Protein AF-A0A257RTI0-F1 (afdb_monomer_lite)

Structure (mmCIF, N/CA/C/O backbone):
data_AF-A0A257RTI0-F1
#
_entry.id   AF-A0A257RTI0-F1
#
loop_
_atom_site.group_PDB
_atom_site.id
_atom_site.type_symbol
_atom_site.label_atom_id
_atom_site.label_alt_id
_atom_site.label_comp_id
_atom_site.label_asym_id
_atom_site.label_entity_id
_atom_site.label_seq_id
_atom_site.pdbx_PDB_ins_code
_atom_site.Cartn_x
_atom_site.Cartn_y
_atom_site.Cartn_z
_atom_site.occupancy
_atom_site.B_iso_or_equiv
_atom_site.auth_seq_id
_atom_site.auth_comp_id
_atom_site.auth_asym_id
_atom_site.auth_atom_id
_atom_site.pdbx_PDB_model_num
ATOM 1 N N . GLY A 1 1 ? -3.958 -9.457 -4.040 1.00 68.88 1 GLY A N 1
ATOM 2 C CA . GLY A 1 1 ? -3.265 -9.215 -5.318 1.00 68.88 1 GLY A CA 1
ATOM 3 C C . GLY A 1 1 ? -2.467 -10.437 -5.687 1.00 68.88 1 GLY A C 1
ATOM 4 O O . GLY A 1 1 ? -2.938 -11.225 -6.493 1.00 68.88 1 GLY A O 1
ATOM 5 N N . HIS A 1 2 ? -1.334 -10.639 -5.015 1.00 75.81 2 HIS A N 1
ATOM 6 C CA . HIS A 1 2 ? -0.436 -11.770 -5.258 1.00 75.81 2 HIS A CA 1
ATOM 7 C C . HIS A 1 2 ? -1.098 -13.154 -5.166 1.00 75.81 2 HIS A C 1
ATOM 9 O O . HIS A 1 2 ? -0.825 -13.984 -6.019 1.00 75.81 2 HIS A O 1
ATOM 15 N N . ASP A 1 3 ? -2.012 -13.386 -4.218 1.00 80.81 3 ASP A N 1
ATOM 16 C CA . ASP A 1 3 ? -2.666 -14.702 -4.071 1.00 80.81 3 ASP A CA 1
ATOM 17 C C . ASP A 1 3 ? -3.645 -15.035 -5.208 1.00 80.81 3 ASP A C 1
ATOM 19 O O . ASP A 1 3 ? -3.874 -16.200 -5.519 1.00 80.81 3 ASP A O 1
ATOM 23 N N . GLN A 1 4 ? -4.241 -14.009 -5.822 1.00 85.88 4 GLN A N 1
ATOM 24 C CA . GLN A 1 4 ? -5.264 -14.161 -6.865 1.00 85.88 4 GLN A CA 1
ATOM 25 C C . GLN A 1 4 ? -4.674 -14.050 -8.275 1.00 85.88 4 GLN A C 1
ATOM 27 O O . GLN A 1 4 ? -5.203 -14.635 -9.214 1.00 85.88 4 GLN A O 1
ATOM 32 N N . ASP A 1 5 ? -3.577 -13.309 -8.428 1.00 88.50 5 ASP A N 1
ATOM 33 C CA . ASP A 1 5 ? -2.857 -13.152 -9.689 1.00 88.50 5 ASP A CA 1
ATOM 34 C C . ASP A 1 5 ? -1.338 -13.158 -9.441 1.00 88.50 5 ASP A C 1
ATOM 36 O O . ASP A 1 5 ? -0.694 -12.105 -9.490 1.00 88.50 5 ASP A O 1
ATOM 40 N N . PRO A 1 6 ? -0.731 -14.328 -9.165 1.00 87.12 6 PRO A N 1
ATOM 41 C CA . PRO A 1 6 ? 0.692 -14.411 -8.829 1.00 87.12 6 PRO A CA 1
ATOM 42 C C . PRO A 1 6 ? 1.605 -13.889 -9.947 1.00 87.12 6 PRO A C 1
ATOM 44 O O . PRO A 1 6 ? 2.644 -13.284 -9.682 1.00 87.12 6 PRO A O 1
ATOM 47 N N . ALA A 1 7 ? 1.204 -14.106 -11.204 1.00 85.31 7 ALA A N 1
ATOM 48 C CA . ALA A 1 7 ? 1.960 -13.706 -12.390 1.00 85.31 7 ALA A CA 1
ATOM 49 C C . ALA A 1 7 ? 1.687 -12.260 -12.836 1.00 85.31 7 ALA A C 1
ATOM 51 O O . ALA A 1 7 ? 2.448 -11.722 -13.653 1.00 85.31 7 ALA A O 1
ATOM 52 N N . GLY A 1 8 ? 0.617 -11.639 -12.330 1.00 90.19 8 GLY A N 1
ATOM 53 C CA . GLY A 1 8 ? 0.253 -10.272 -12.674 1.00 90.19 8 GLY A CA 1
ATOM 54 C C . GLY A 1 8 ? -0.442 -10.118 -14.033 1.00 90.19 8 GLY A C 1
ATOM 55 O O . GLY A 1 8 ? -0.450 -9.030 -14.612 1.00 90.19 8 GLY A O 1
ATOM 56 N N . GLY A 1 9 ? -0.972 -11.207 -14.595 1.00 90.88 9 GLY A N 1
ATOM 57 C CA . GLY A 1 9 ? -1.557 -11.222 -15.936 1.00 90.88 9 GLY A CA 1
ATOM 58 C C . GLY A 1 9 ? -2.873 -10.451 -16.037 1.00 90.88 9 GLY A C 1
ATOM 59 O O . GLY A 1 9 ? -3.202 -9.936 -17.106 1.00 90.88 9 GLY A O 1
ATOM 60 N N . PHE A 1 10 ? -3.626 -10.346 -14.941 1.00 91.69 10 PHE A N 1
ATOM 61 C CA . PHE A 1 10 ? -4.816 -9.503 -14.876 1.00 91.69 10 PHE A CA 1
ATOM 62 C C . PHE A 1 10 ? -4.421 -8.026 -14.933 1.00 91.69 10 PHE A C 1
ATOM 64 O O . PHE A 1 10 ? -4.932 -7.292 -15.778 1.00 91.69 10 PHE A O 1
ATOM 71 N N . ILE A 1 11 ? -3.449 -7.610 -14.113 1.00 92.00 11 ILE A N 1
ATOM 72 C CA . ILE A 1 11 ? -2.989 -6.214 -14.075 1.00 92.00 11 ILE A CA 1
ATOM 73 C C . ILE A 1 11 ? -2.466 -5.784 -15.446 1.00 92.00 11 ILE A C 1
ATOM 75 O O . ILE A 1 11 ? -2.911 -4.766 -15.960 1.00 92.00 11 ILE A O 1
ATOM 79 N N . ARG A 1 12 ? -1.619 -6.585 -16.103 1.00 91.88 12 ARG A N 1
ATOM 80 C CA . ARG A 1 12 ? -1.088 -6.240 -17.438 1.00 91.88 12 ARG A CA 1
ATOM 81 C C . ARG A 1 12 ? -2.159 -6.112 -18.523 1.00 91.88 12 ARG A C 1
ATOM 83 O O . ARG A 1 12 ? -1.964 -5.360 -19.470 1.00 91.88 12 ARG A O 1
ATOM 90 N N . ARG A 1 13 ? -3.272 -6.847 -18.410 1.00 93.44 13 ARG A N 1
ATOM 91 C CA . ARG A 1 13 ? -4.398 -6.739 -19.354 1.00 93.44 13 ARG A CA 1
ATOM 92 C C . ARG A 1 13 ? -5.191 -5.449 -19.177 1.00 93.44 13 ARG A C 1
ATOM 94 O O . ARG A 1 13 ? -5.671 -4.910 -20.166 1.00 93.44 13 ARG A O 1
ATOM 101 N N . HIS A 1 14 ? -5.350 -4.987 -17.940 1.00 93.81 14 HIS A N 1
ATOM 102 C CA . HIS A 1 14 ? -6.178 -3.821 -17.618 1.00 93.81 14 HIS A CA 1
ATOM 103 C C . HIS A 1 14 ? -5.384 -2.517 -17.470 1.00 93.81 14 HIS A C 1
ATOM 105 O O . HIS A 1 14 ? -5.969 -1.442 -17.545 1.00 93.81 14 HIS A O 1
ATOM 111 N N . VAL A 1 15 ? -4.070 -2.617 -17.284 1.00 91.75 15 VAL A N 1
ATOM 112 C CA . VAL A 1 15 ? -3.130 -1.511 -17.080 1.00 91.75 15 VAL A CA 1
ATOM 113 C C . VAL A 1 15 ? -1.976 -1.700 -18.078 1.00 91.75 15 VAL A C 1
ATOM 115 O O . VAL A 1 15 ? -0.920 -2.237 -17.720 1.00 91.75 15 VAL A O 1
ATOM 118 N N . PRO A 1 16 ? -2.183 -1.368 -19.368 1.00 90.62 16 PRO A N 1
ATOM 119 C CA . PRO A 1 16 ? -1.215 -1.650 -20.429 1.00 90.62 16 PRO A CA 1
ATOM 120 C C . PRO A 1 16 ? 0.124 -0.923 -20.235 1.00 90.62 16 PRO A C 1
ATOM 122 O O . PRO A 1 16 ? 1.158 -1.418 -20.679 1.00 90.62 16 PRO A O 1
ATOM 125 N N . GLU A 1 17 ? 0.150 0.197 -19.512 1.00 91.94 17 GLU A N 1
ATOM 126 C CA . GLU A 1 17 ? 1.373 0.908 -19.130 1.00 91.94 17 GLU A CA 1
ATOM 127 C C . GLU A 1 17 ? 2.296 0.093 -18.205 1.00 91.94 17 GLU A C 1
ATOM 129 O O . GLU A 1 17 ? 3.475 0.418 -18.072 1.00 91.94 17 GLU A O 1
ATOM 134 N N . LEU A 1 18 ? 1.784 -0.978 -17.588 1.00 91.94 18 LEU A N 1
ATOM 135 C CA . LEU A 1 18 ? 2.545 -1.929 -16.777 1.00 91.94 18 LEU A CA 1
ATOM 136 C C . LEU A 1 18 ? 2.830 -3.254 -17.503 1.00 91.94 18 LEU A C 1
ATOM 138 O O . LEU A 1 18 ? 3.409 -4.165 -16.908 1.00 91.94 18 LEU A O 1
ATOM 142 N N . ALA A 1 19 ? 2.464 -3.394 -18.782 1.00 91.19 19 ALA A N 1
ATOM 143 C CA . ALA A 1 19 ? 2.605 -4.652 -19.521 1.00 91.19 19 ALA A CA 1
ATOM 144 C C . ALA A 1 19 ? 4.057 -5.158 -19.611 1.00 91.19 19 ALA A C 1
ATOM 146 O O . ALA A 1 19 ? 4.285 -6.368 -19.649 1.00 91.19 19 ALA A O 1
ATOM 147 N N . ALA A 1 20 ? 5.037 -4.250 -19.600 1.00 90.38 20 ALA A N 1
ATOM 148 C CA . ALA A 1 20 ? 6.458 -4.589 -19.641 1.00 90.38 20 ALA A CA 1
ATOM 149 C C . ALA A 1 20 ? 7.033 -5.022 -18.275 1.00 90.38 20 ALA A C 1
ATOM 151 O O . ALA A 1 20 ? 8.143 -5.551 -18.219 1.00 90.38 20 ALA A O 1
ATOM 152 N N . VAL A 1 21 ? 6.301 -4.824 -17.172 1.00 88.75 21 VAL A N 1
ATOM 153 C CA . VAL A 1 21 ? 6.761 -5.185 -15.823 1.00 88.75 21 VAL A CA 1
ATOM 154 C C . VAL A 1 21 ? 6.481 -6.663 -15.557 1.00 88.75 21 VAL A C 1
ATOM 156 O O . VAL A 1 21 ? 5.330 -7.093 -15.434 1.00 88.75 21 VAL A O 1
ATOM 159 N N . ALA A 1 22 ? 7.545 -7.458 -15.465 1.00 85.69 22 ALA A N 1
ATOM 160 C CA . ALA A 1 22 ? 7.467 -8.905 -15.303 1.00 85.69 22 ALA A CA 1
ATOM 161 C C . ALA A 1 22 ? 7.201 -9.355 -13.852 1.00 85.69 22 ALA A C 1
ATOM 163 O O . ALA A 1 22 ? 7.518 -8.674 -12.878 1.00 85.69 22 ALA A O 1
ATOM 164 N N . GLY A 1 23 ? 6.634 -10.557 -13.727 1.00 86.62 23 GLY A N 1
ATOM 165 C CA . GLY A 1 23 ? 6.375 -11.241 -12.463 1.00 86.62 23 GLY A CA 1
ATOM 166 C C . GLY A 1 23 ? 5.488 -10.474 -11.481 1.00 86.62 23 GLY A C 1
ATOM 167 O O . GLY A 1 23 ? 4.610 -9.697 -11.858 1.00 86.62 23 GLY A O 1
ATOM 168 N N . ALA A 1 24 ? 5.749 -10.721 -10.199 1.00 86.62 24 ALA A N 1
ATOM 169 C CA . ALA A 1 24 ? 5.009 -10.162 -9.076 1.00 86.62 24 ALA A CA 1
ATOM 170 C C . ALA A 1 24 ? 5.232 -8.648 -8.885 1.00 86.62 24 ALA A C 1
ATOM 172 O O . ALA A 1 24 ? 4.414 -7.995 -8.242 1.00 86.62 24 ALA A O 1
ATOM 173 N N . LEU A 1 25 ? 6.289 -8.067 -9.467 1.00 88.75 25 LEU A N 1
ATOM 174 C CA . LEU A 1 25 ? 6.600 -6.637 -9.327 1.00 88.75 25 LEU A CA 1
ATOM 175 C C . LEU A 1 25 ? 5.545 -5.726 -9.960 1.00 88.75 25 LEU A C 1
ATOM 177 O O . LEU A 1 25 ? 5.460 -4.555 -9.606 1.00 88.75 25 LEU A O 1
ATOM 181 N N . VAL A 1 26 ? 4.691 -6.260 -10.837 1.00 91.75 26 VAL A N 1
ATOM 182 C CA . VAL A 1 26 ? 3.569 -5.503 -11.403 1.00 91.75 26 VAL A CA 1
ATOM 183 C C . VAL A 1 26 ? 2.538 -5.082 -10.344 1.00 91.75 26 VAL A C 1
ATOM 185 O O . VAL A 1 26 ? 1.825 -4.105 -10.546 1.00 91.75 26 VAL A O 1
ATOM 188 N N . HIS A 1 27 ? 2.469 -5.784 -9.205 1.00 90.81 27 HIS A N 1
ATOM 189 C CA . HIS A 1 27 ? 1.622 -5.391 -8.069 1.00 90.81 27 HIS A CA 1
ATOM 190 C C . HIS A 1 27 ? 2.210 -4.209 -7.292 1.00 90.81 27 HIS A C 1
ATOM 192 O O . HIS A 1 27 ? 1.478 -3.488 -6.620 1.00 90.81 27 HIS A O 1
ATOM 198 N N . GLU A 1 28 ? 3.526 -4.005 -7.384 1.00 91.75 28 GLU A N 1
ATOM 199 C CA . GLU A 1 28 ? 4.266 -2.997 -6.625 1.00 91.75 28 GLU A CA 1
ATOM 200 C C . GLU A 1 28 ? 5.301 -2.264 -7.507 1.00 91.75 28 GLU A C 1
ATOM 202 O O . GLU A 1 28 ? 6.491 -2.237 -7.182 1.00 91.75 28 GLU A O 1
ATOM 207 N N . PRO A 1 29 ? 4.885 -1.618 -8.616 1.00 90.00 29 PRO A N 1
ATOM 208 C CA . PRO A 1 29 ? 5.803 -1.022 -9.597 1.00 90.00 29 PRO A CA 1
ATOM 209 C C . PRO A 1 29 ? 6.655 0.122 -9.025 1.00 90.00 29 PRO A C 1
ATOM 211 O O . PRO A 1 29 ? 7.686 0.480 -9.582 1.00 90.00 29 PRO A O 1
ATOM 214 N N . TRP A 1 30 ? 6.259 0.698 -7.889 1.00 89.75 30 TRP A N 1
ATOM 215 C CA . TRP A 1 30 ? 7.046 1.687 -7.143 1.00 89.75 30 TRP A CA 1
ATOM 216 C C . TRP A 1 30 ? 8.267 1.100 -6.418 1.00 89.75 30 TRP A C 1
ATOM 218 O O . TRP A 1 30 ? 9.045 1.872 -5.867 1.00 89.75 30 TRP A O 1
ATOM 228 N N . ARG A 1 31 ? 8.411 -0.231 -6.344 1.00 89.62 31 ARG A N 1
ATOM 229 C CA . ARG A 1 31 ? 9.607 -0.895 -5.794 1.00 89.62 31 ARG A CA 1
ATOM 230 C C . ARG A 1 31 ? 10.682 -1.141 -6.851 1.00 89.62 31 ARG A C 1
ATOM 232 O O . ARG A 1 31 ? 11.778 -1.531 -6.474 1.00 89.62 31 ARG A O 1
ATOM 239 N N . LEU A 1 32 ? 10.365 -0.934 -8.132 1.00 89.50 32 LEU A N 1
ATOM 240 C CA . LEU A 1 32 ? 11.349 -0.964 -9.211 1.00 89.50 32 LEU A CA 1
ATOM 241 C C . LEU A 1 32 ? 12.385 0.138 -9.002 1.00 89.50 32 LEU A C 1
ATOM 243 O O . LEU A 1 32 ? 12.047 1.245 -8.566 1.00 89.50 32 LEU A O 1
ATOM 247 N N . ASP A 1 33 ? 13.623 -0.145 -9.394 1.00 91.12 33 ASP A N 1
ATOM 248 C CA . ASP A 1 33 ? 14.661 0.873 -9.440 1.00 91.12 33 ASP A CA 1
ATOM 249 C C . ASP A 1 33 ? 14.259 2.003 -10.396 1.00 91.12 33 ASP A C 1
ATOM 251 O O . ASP A 1 33 ? 13.561 1.796 -11.393 1.00 91.12 33 ASP A O 1
ATOM 255 N N . ALA A 1 34 ? 14.713 3.227 -10.120 1.00 88.62 34 ALA A N 1
ATOM 256 C CA . ALA A 1 34 ? 14.286 4.407 -10.876 1.00 88.62 34 ALA A CA 1
ATOM 257 C C . ALA A 1 34 ? 14.547 4.277 -12.391 1.00 88.62 34 ALA A C 1
ATOM 259 O O . ALA A 1 34 ? 13.709 4.689 -13.196 1.00 88.62 34 ALA A O 1
ATOM 260 N N . GLY A 1 35 ? 15.673 3.666 -12.778 1.00 91.88 35 GLY A N 1
ATOM 261 C CA . GLY A 1 35 ? 16.012 3.408 -14.180 1.00 91.88 35 GLY A CA 1
ATOM 262 C C . GLY A 1 35 ? 15.111 2.358 -14.836 1.00 91.88 35 GLY A C 1
ATOM 263 O O . GLY A 1 35 ? 14.669 2.543 -15.969 1.00 91.88 35 GLY A O 1
ATOM 264 N N . GLU A 1 36 ? 14.779 1.286 -14.116 1.00 90.69 36 GLU A N 1
ATOM 265 C CA . GLU A 1 36 ? 13.865 0.252 -14.608 1.00 90.69 36 GLU A CA 1
ATOM 266 C C . GLU A 1 36 ? 12.441 0.783 -14.730 1.00 90.69 36 GLU A C 1
ATOM 268 O O . GLU A 1 36 ? 11.793 0.564 -15.749 1.00 90.69 36 GLU A O 1
ATOM 273 N N . ARG A 1 37 ? 11.970 1.550 -13.743 1.00 91.19 37 ARG A N 1
ATOM 274 C CA . ARG A 1 37 ? 10.655 2.193 -13.781 1.00 91.19 37 ARG A CA 1
ATOM 275 C C . ARG A 1 37 ? 10.540 3.167 -14.952 1.00 91.19 37 ARG A C 1
ATOM 277 O O . ARG A 1 37 ? 9.545 3.137 -15.669 1.00 91.19 37 ARG A O 1
ATOM 284 N N . ALA A 1 38 ? 11.566 3.987 -15.189 1.00 90.50 38 ALA A N 1
ATOM 285 C CA . ALA A 1 38 ? 11.598 4.897 -16.334 1.00 90.50 38 ALA A CA 1
ATOM 286 C C . ALA A 1 38 ? 11.576 4.153 -17.681 1.00 90.50 38 ALA A C 1
ATOM 288 O O . ALA A 1 38 ? 11.021 4.657 -18.653 1.00 90.50 38 ALA A O 1
ATOM 289 N N . ARG A 1 39 ? 12.152 2.947 -17.744 1.00 92.81 39 ARG A N 1
ATOM 290 C CA . ARG A 1 39 ? 12.180 2.127 -18.960 1.00 92.81 39 ARG A CA 1
ATOM 291 C C . ARG A 1 39 ? 10.898 1.321 -19.178 1.00 92.81 39 ARG A C 1
ATOM 293 O O . ARG A 1 39 ? 10.438 1.220 -20.310 1.00 92.81 39 ARG A O 1
ATOM 300 N N . LEU A 1 40 ? 10.367 0.698 -18.128 1.00 92.06 40 LEU A N 1
ATOM 301 C CA . LEU A 1 40 ? 9.291 -0.294 -18.213 1.00 92.06 40 LEU A CA 1
ATOM 302 C C . LEU A 1 40 ? 7.900 0.316 -18.030 1.00 92.06 40 LEU A C 1
ATOM 304 O O . LEU A 1 40 ? 6.943 -0.195 -18.602 1.00 92.06 40 LEU A O 1
ATOM 308 N N . CYS A 1 41 ? 7.773 1.384 -17.243 1.00 91.44 41 CYS A N 1
ATOM 309 C CA . CYS A 1 41 ? 6.488 2.016 -16.950 1.00 91.44 41 CYS A CA 1
ATOM 310 C C . CYS A 1 41 ? 6.614 3.533 -16.685 1.00 91.44 41 CYS A C 1
ATOM 312 O O . CYS A 1 41 ? 6.211 4.018 -15.623 1.00 91.44 41 CYS A O 1
ATOM 314 N N . PRO A 1 42 ? 7.129 4.320 -17.654 1.00 90.25 42 PRO A N 1
ATOM 315 C CA . PRO A 1 42 ? 7.399 5.753 -17.476 1.00 90.25 42 PRO A CA 1
ATOM 316 C C . PRO A 1 42 ? 6.154 6.584 -17.145 1.00 90.25 42 PRO A C 1
ATOM 318 O O . PRO A 1 42 ? 6.250 7.599 -16.459 1.00 90.25 42 PRO A O 1
ATOM 321 N N . TYR A 1 43 ? 4.988 6.150 -17.626 1.00 91.25 43 TYR A N 1
ATOM 322 C CA . TYR A 1 43 ? 3.718 6.854 -17.451 1.00 91.25 43 TYR A CA 1
ATOM 323 C C . TYR A 1 43 ? 2.954 6.426 -16.197 1.00 91.25 43 TYR A C 1
ATOM 325 O O . TYR A 1 43 ? 1.958 7.058 -15.850 1.00 91.25 43 TYR A O 1
ATOM 333 N N . TYR A 1 44 ? 3.404 5.376 -15.503 1.00 90.12 44 TYR A N 1
ATOM 334 C CA . TYR A 1 44 ? 2.722 4.920 -14.301 1.00 90.12 44 TYR A CA 1
ATOM 335 C C . TYR A 1 44 ? 2.998 5.896 -13.149 1.00 90.12 44 TYR A C 1
ATOM 337 O O . TYR A 1 44 ? 4.168 6.133 -12.821 1.00 90.12 44 TYR A O 1
ATOM 345 N N . PRO A 1 45 ? 1.969 6.476 -12.510 1.00 88.19 45 PRO A N 1
ATOM 346 C CA . PRO A 1 45 ? 2.155 7.529 -11.520 1.00 88.19 45 PRO A CA 1
ATOM 347 C C . PRO A 1 45 ? 2.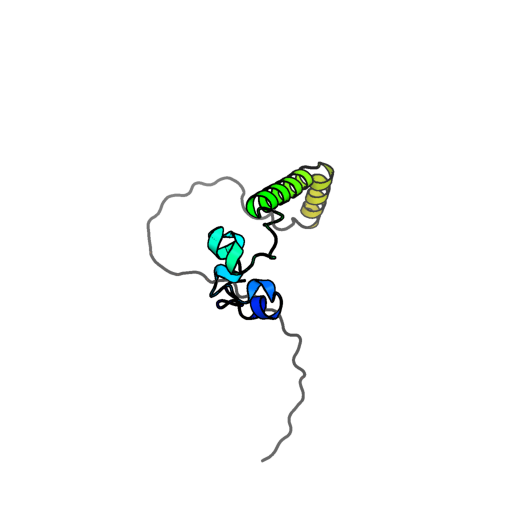898 7.036 -10.272 1.00 88.19 45 PRO A C 1
ATOM 349 O O . PRO A 1 45 ? 2.980 5.841 -9.975 1.00 88.19 45 PRO A O 1
ATOM 352 N N . ALA A 1 46 ? 3.462 7.978 -9.515 1.00 87.38 46 ALA A N 1
ATOM 353 C CA . ALA A 1 46 ? 3.964 7.675 -8.180 1.00 87.38 46 ALA A CA 1
ATOM 354 C C . ALA A 1 46 ? 2.799 7.287 -7.254 1.00 87.38 46 ALA A C 1
ATOM 356 O O . ALA A 1 46 ? 1.651 7.677 -7.479 1.00 87.38 46 ALA A O 1
ATOM 357 N N . ARG A 1 47 ? 3.094 6.533 -6.187 1.00 89.19 47 ARG A N 1
ATOM 358 C CA . ARG A 1 47 ? 2.086 6.224 -5.167 1.00 89.19 47 ARG A CA 1
ATOM 359 C C . ARG A 1 47 ? 1.504 7.520 -4.612 1.00 89.19 47 ARG A C 1
ATOM 361 O O . ARG A 1 47 ? 2.234 8.336 -4.064 1.00 89.19 47 ARG A O 1
ATOM 368 N N . ILE A 1 48 ? 0.186 7.654 -4.719 1.00 89.44 48 ILE A N 1
ATOM 369 C CA . ILE A 1 48 ? -0.555 8.806 -4.192 1.00 89.44 48 ILE A CA 1
ATOM 370 C C . ILE A 1 48 ? -0.531 8.789 -2.657 1.00 89.44 48 ILE A C 1
ATOM 372 O O . ILE A 1 48 ? -0.484 9.835 -2.020 1.00 89.44 48 ILE A O 1
ATOM 376 N N . VAL A 1 49 ? -0.551 7.592 -2.057 1.00 90.12 49 VAL A N 1
ATOM 377 C CA . VAL A 1 49 ? -0.625 7.398 -0.606 1.00 90.12 49 VAL A CA 1
ATOM 378 C C . VAL A 1 49 ? 0.267 6.236 -0.175 1.00 90.12 49 VAL A C 1
ATOM 380 O O . VAL A 1 49 ? 0.323 5.199 -0.841 1.00 90.12 49 VAL A O 1
ATOM 383 N N . ILE A 1 50 ? 0.925 6.382 0.976 1.00 88.50 50 ILE A N 1
ATOM 384 C CA . ILE A 1 50 ? 1.625 5.288 1.652 1.00 88.50 50 ILE A CA 1
ATOM 385 C C . ILE A 1 50 ? 0.607 4.520 2.502 1.00 88.50 50 ILE A C 1
ATOM 387 O O . ILE A 1 50 ? 0.051 5.046 3.466 1.00 88.50 50 ILE A O 1
ATOM 391 N N . HIS A 1 51 ? 0.343 3.262 2.140 1.00 86.31 51 HIS A N 1
ATOM 392 C CA . HIS A 1 51 ? -0.731 2.465 2.747 1.00 86.31 51 HIS A CA 1
ATOM 393 C C . HIS A 1 51 ? -0.615 2.322 4.268 1.00 86.31 51 HIS A C 1
ATOM 395 O O . HIS A 1 51 ? -1.628 2.342 4.962 1.00 86.31 51 HIS A O 1
ATOM 401 N N . GLU A 1 52 ? 0.602 2.210 4.798 1.00 87.19 52 GLU A N 1
ATOM 402 C CA . GLU A 1 52 ? 0.840 2.075 6.239 1.00 87.19 52 GLU A CA 1
ATOM 403 C C . GLU A 1 52 ? 0.399 3.319 7.015 1.00 87.19 52 GLU A C 1
ATOM 405 O O . GLU A 1 52 ? -0.282 3.221 8.041 1.00 87.19 52 GLU A O 1
ATOM 410 N N . GLU A 1 53 ? 0.748 4.496 6.501 1.00 90.38 53 GLU A N 1
ATOM 411 C CA . GLU A 1 53 ? 0.390 5.779 7.097 1.00 90.38 53 GLU A CA 1
ATOM 412 C C . GLU A 1 53 ? -1.115 6.008 7.014 1.00 90.38 53 GLU A C 1
ATOM 414 O O . GLU A 1 53 ? -1.744 6.348 8.017 1.00 90.38 53 GLU A O 1
ATOM 419 N N . ALA A 1 54 ? -1.717 5.723 5.858 1.00 89.12 54 ALA A N 1
ATOM 420 C CA . ALA A 1 54 ? -3.161 5.811 5.678 1.00 89.12 54 ALA A CA 1
ATOM 421 C C . ALA A 1 54 ? -3.922 4.858 6.600 1.00 89.12 54 ALA A C 1
ATOM 423 O O . ALA A 1 54 ? -4.911 5.251 7.215 1.00 89.12 54 ALA A O 1
ATOM 424 N N . ALA A 1 55 ? -3.445 3.621 6.758 1.00 90.12 55 ALA A N 1
ATOM 425 C CA . ALA A 1 55 ? -4.047 2.659 7.670 1.00 90.12 55 ALA A CA 1
ATOM 426 C C . ALA A 1 55 ? -3.945 3.130 9.127 1.00 90.12 55 ALA A C 1
ATOM 428 O O . ALA A 1 55 ? -4.908 2.996 9.886 1.00 90.12 55 ALA A O 1
ATOM 429 N N . ARG A 1 56 ? -2.804 3.705 9.530 1.00 92.00 56 ARG A N 1
ATOM 430 C CA . ARG A 1 56 ? -2.629 4.292 10.865 1.00 92.00 56 ARG A CA 1
ATOM 431 C C . ARG A 1 56 ? -3.582 5.466 11.080 1.00 92.00 56 ARG A C 1
ATOM 433 O O . ARG A 1 56 ? -4.274 5.489 12.096 1.00 92.00 56 ARG A O 1
ATOM 440 N N . ALA A 1 57 ? -3.659 6.390 10.126 1.00 92.12 57 ALA A N 1
ATOM 441 C CA . ALA A 1 57 ? -4.551 7.543 10.183 1.00 92.12 57 ALA A CA 1
ATOM 442 C C . ALA A 1 57 ? -6.026 7.115 10.256 1.00 92.12 57 ALA A C 1
ATOM 444 O O . ALA A 1 57 ? -6.767 7.594 11.113 1.00 92.12 57 ALA A O 1
ATOM 445 N N . ALA A 1 58 ? -6.439 6.144 9.438 1.00 92.06 58 ALA A N 1
ATOM 446 C CA . ALA A 1 58 ? -7.792 5.595 9.460 1.00 92.06 58 ALA A CA 1
ATOM 447 C C . ALA A 1 58 ? -8.124 4.936 10.809 1.00 92.06 58 ALA A C 1
ATOM 449 O O . ALA A 1 58 ? -9.178 5.200 11.390 1.00 92.06 58 ALA A O 1
ATOM 450 N N . LYS A 1 59 ? -7.209 4.121 11.355 1.00 92.19 59 LYS A N 1
ATOM 451 C CA . LYS A 1 59 ? -7.369 3.516 12.688 1.00 92.19 59 LYS A CA 1
ATOM 452 C C . LYS A 1 59 ? -7.488 4.579 13.778 1.00 92.19 59 LYS A C 1
ATOM 454 O O . LYS A 1 59 ? -8.358 4.456 14.637 1.00 92.19 59 LYS A O 1
ATOM 459 N N . ALA A 1 60 ? -6.656 5.619 13.732 1.00 93.44 60 ALA A N 1
ATOM 460 C CA . ALA A 1 60 ? -6.704 6.726 14.680 1.00 93.44 60 ALA A CA 1
ATOM 461 C C . ALA A 1 60 ? -8.040 7.483 14.599 1.00 93.44 60 ALA A C 1
ATOM 463 O O . ALA A 1 60 ? -8.660 7.730 15.630 1.00 93.44 60 ALA A O 1
ATOM 464 N N . ALA A 1 61 ? -8.532 7.770 13.391 1.00 93.06 61 ALA A N 1
ATOM 465 C CA . ALA A 1 61 ? -9.824 8.420 13.185 1.00 93.06 61 ALA A CA 1
ATOM 466 C C . ALA A 1 61 ? -10.991 7.577 13.731 1.00 93.06 61 ALA A C 1
ATOM 468 O O . ALA A 1 61 ? -11.860 8.096 14.433 1.00 93.06 61 ALA A O 1
ATOM 469 N N . LEU A 1 62 ? -10.994 6.264 13.473 1.00 91.88 62 LEU A N 1
ATOM 470 C CA . LEU A 1 62 ? -11.994 5.349 14.033 1.00 91.88 62 LEU A CA 1
ATOM 471 C C . LEU A 1 62 ? -11.919 5.282 15.560 1.00 91.88 62 LEU A C 1
ATOM 473 O O . LEU A 1 62 ? -12.954 5.301 16.225 1.00 91.88 62 LEU A O 1
ATOM 477 N N . PHE A 1 63 ? -10.710 5.213 16.121 1.00 91.31 63 PHE A N 1
ATOM 478 C CA . PHE A 1 63 ? -10.513 5.210 17.567 1.00 91.31 63 PHE A CA 1
ATOM 479 C C . PHE A 1 63 ? -11.038 6.502 18.196 1.00 91.31 63 PHE A C 1
ATOM 481 O O . PHE A 1 63 ? -11.838 6.434 19.121 1.00 91.31 63 PHE A O 1
ATOM 488 N N . ALA A 1 64 ? -10.689 7.666 17.646 1.00 91.56 64 ALA A N 1
ATOM 489 C CA . ALA A 1 64 ? -11.179 8.955 18.125 1.00 91.56 64 ALA A CA 1
ATOM 490 C C . ALA A 1 64 ? -12.716 9.027 18.125 1.00 91.56 64 ALA A C 1
ATOM 492 O O . ALA A 1 64 ? -13.308 9.460 19.110 1.00 91.56 64 ALA A O 1
ATOM 493 N N . ARG A 1 65 ? -13.377 8.520 17.072 1.00 89.12 65 ARG A N 1
ATOM 494 C CA . ARG A 1 65 ? -14.849 8.446 17.027 1.00 89.12 65 ARG A CA 1
ATOM 495 C C . ARG A 1 65 ? -15.436 7.552 18.119 1.00 89.12 65 ARG A C 1
ATOM 497 O O . ARG A 1 65 ? -16.481 7.885 18.663 1.00 89.12 65 ARG A O 1
ATOM 504 N N . ARG A 1 66 ? -14.775 6.440 18.458 1.00 86.50 66 ARG A N 1
ATOM 505 C CA . ARG A 1 66 ? -15.205 5.542 19.548 1.00 86.50 66 ARG A CA 1
ATOM 506 C C . A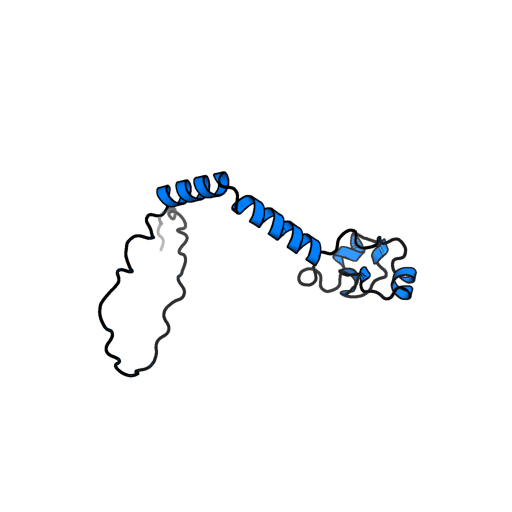RG A 1 66 ? -15.060 6.168 20.936 1.00 86.50 66 ARG A C 1
ATOM 508 O O . ARG A 1 66 ? -15.784 5.772 21.841 1.00 86.50 66 ARG A O 1
ATOM 515 N N . GLN A 1 67 ? -14.163 7.139 21.098 1.00 86.00 67 GLN A N 1
ATOM 516 C CA . GLN A 1 67 ? -13.960 7.847 22.366 1.00 86.00 67 GLN A CA 1
ATOM 517 C C . GLN A 1 67 ? -14.989 8.958 22.616 1.00 86.00 67 GLN A C 1
ATOM 519 O O . GLN A 1 67 ? -14.992 9.548 23.694 1.00 86.00 67 GLN A O 1
ATOM 524 N N . LEU A 1 68 ? -15.866 9.253 21.650 1.00 90.62 68 LEU A N 1
ATOM 525 C CA . LEU A 1 68 ? -16.942 10.218 21.848 1.00 90.62 68 LEU A CA 1
ATOM 526 C C . LEU A 1 68 ? -17.943 9.699 22.882 1.00 90.62 68 LEU A C 1
ATOM 528 O O . LEU A 1 68 ? -18.389 8.555 22.813 1.00 90.62 68 LEU A O 1
ATOM 532 N N . VAL A 1 69 ? -18.349 10.579 23.797 1.00 84.25 69 VAL A N 1
ATOM 533 C CA . VAL A 1 69 ? -19.302 10.261 24.872 1.00 84.25 69 VAL A CA 1
ATOM 534 C C . VAL A 1 69 ? -20.614 9.706 24.312 1.00 84.25 69 VAL A C 1
ATOM 536 O O . VAL A 1 69 ? -21.151 8.742 24.849 1.00 84.25 69 VAL A O 1
ATOM 539 N N . GLU A 1 70 ? -21.109 10.256 23.202 1.00 88.00 70 GLU A N 1
ATOM 540 C CA . GLU A 1 70 ? -22.335 9.756 22.566 1.00 88.00 70 GLU A CA 1
ATOM 541 C C . GLU A 1 70 ? -22.164 8.338 22.006 1.00 88.00 70 GLU A C 1
ATOM 543 O O . GLU A 1 70 ? -23.033 7.491 22.204 1.00 88.00 70 GLU A O 1
ATOM 548 N N . ALA A 1 71 ? -21.008 8.034 21.403 1.00 83.06 71 ALA A N 1
ATOM 549 C CA . ALA A 1 71 ? -20.706 6.689 20.918 1.00 83.06 71 ALA A CA 1
ATOM 550 C C . ALA A 1 71 ? -20.612 5.676 22.074 1.00 83.06 71 ALA A C 1
ATOM 552 O O . ALA A 1 71 ? -21.054 4.535 21.940 1.00 83.06 71 ALA A O 1
ATOM 553 N N . GLN A 1 72 ? -20.081 6.094 23.227 1.00 83.25 72 GLN A N 1
ATOM 554 C CA . GLN A 1 72 ? -20.037 5.267 24.437 1.00 83.25 72 GLN A CA 1
ATOM 555 C C . GLN A 1 72 ? -21.437 5.020 25.009 1.00 83.25 72 GLN A C 1
ATOM 557 O O . GLN A 1 72 ? -21.784 3.878 25.300 1.00 83.25 72 GLN A O 1
ATOM 562 N N . ARG A 1 73 ? -22.276 6.058 25.108 1.00 88.19 73 ARG A N 1
ATOM 563 C CA . ARG A 1 73 ? -23.665 5.935 25.587 1.00 88.19 73 ARG A CA 1
ATOM 564 C C . ARG A 1 73 ? -24.493 4.996 24.721 1.00 88.19 73 ARG A C 1
ATOM 566 O O . ARG A 1 73 ? -25.265 4.196 25.254 1.00 88.19 73 ARG A O 1
ATOM 573 N N . GLU A 1 74 ? -24.335 5.091 23.404 1.00 86.50 74 GLU A N 1
ATOM 574 C CA . GLU A 1 74 ? -25.002 4.210 22.450 1.00 86.50 74 GLU A CA 1
ATOM 575 C C . GLU A 1 74 ? -24.516 2.763 22.606 1.00 86.50 74 GLU A C 1
ATOM 577 O O . GLU A 1 74 ? -25.333 1.849 22.750 1.00 86.50 74 GLU A O 1
ATOM 582 N N . ALA A 1 75 ? -23.198 2.552 22.686 1.00 83.38 75 ALA A N 1
ATOM 583 C CA . ALA A 1 75 ? -22.619 1.234 22.935 1.00 83.38 75 ALA A CA 1
ATOM 584 C C . ALA A 1 75 ? -23.111 0.626 24.260 1.00 83.38 75 ALA A C 1
ATOM 586 O O . ALA A 1 75 ? -23.484 -0.548 24.299 1.00 83.38 75 ALA A O 1
ATOM 587 N N . ASP A 1 76 ? -23.192 1.420 25.328 1.00 86.12 76 ASP A N 1
ATOM 588 C CA . ASP A 1 76 ? -23.713 0.987 26.624 1.00 86.12 76 ASP A CA 1
ATOM 589 C C . ASP A 1 76 ? -25.206 0.660 26.563 1.00 86.12 76 ASP A C 1
ATOM 591 O O . ASP A 1 76 ? -25.655 -0.293 27.199 1.00 86.12 76 ASP A O 1
ATOM 595 N N . ALA A 1 77 ? -26.001 1.418 25.805 1.00 87.94 77 ALA A N 1
ATOM 596 C CA . ALA A 1 77 ? -27.418 1.127 25.612 1.00 87.94 77 ALA A CA 1
ATOM 597 C C . ALA A 1 77 ? -27.624 -0.212 24.889 1.00 87.94 77 ALA A C 1
ATOM 599 O O . ALA A 1 77 ? -28.421 -1.038 25.345 1.00 87.94 77 ALA A O 1
ATOM 600 N N . VAL A 1 78 ? -26.854 -0.464 23.825 1.00 86.75 78 VAL A N 1
ATOM 601 C CA . VAL A 1 78 ? -26.822 -1.756 23.120 1.00 86.75 78 VAL A CA 1
ATOM 602 C C . VAL A 1 78 ? -26.380 -2.870 24.073 1.00 86.75 78 VAL A C 1
ATOM 604 O O . VAL A 1 78 ? -27.047 -3.902 24.173 1.00 86.75 78 VAL A O 1
ATOM 607 N N . GLN A 1 79 ? -25.308 -2.651 24.838 1.00 85.50 79 GLN A N 1
ATOM 608 C CA . GLN A 1 79 ? -24.786 -3.621 25.799 1.00 85.50 79 GLN A CA 1
ATOM 609 C C . GLN A 1 79 ? -25.777 -3.909 26.930 1.00 85.50 79 GLN A C 1
ATOM 611 O O . GLN A 1 79 ? -25.885 -5.053 27.353 1.00 85.50 79 GLN A O 1
ATOM 616 N N . ARG A 1 80 ? -26.532 -2.926 27.427 1.00 84.50 80 ARG A N 1
ATOM 617 C CA . ARG A 1 80 ? -27.587 -3.163 28.427 1.00 84.50 80 ARG A CA 1
ATOM 618 C C . ARG A 1 80 ? -28.736 -3.975 27.842 1.00 84.50 80 ARG A C 1
ATOM 620 O O . ARG A 1 80 ? -29.211 -4.904 28.487 1.00 84.50 80 ARG A O 1
ATOM 627 N N . ARG A 1 81 ? -29.156 -3.653 26.616 1.00 84.19 81 ARG A N 1
ATOM 628 C CA . ARG A 1 81 ? -30.272 -4.324 25.936 1.00 84.19 81 ARG A CA 1
ATOM 629 C C . ARG A 1 81 ? -29.952 -5.774 25.566 1.00 84.19 81 ARG A C 1
ATOM 631 O O . ARG A 1 81 ? -30.835 -6.623 25.628 1.00 84.19 81 ARG A O 1
ATOM 638 N N . HIS A 1 82 ? -28.703 -6.059 25.200 1.00 84.81 82 HIS A N 1
ATOM 639 C CA . HIS A 1 82 ? -28.294 -7.355 24.647 1.00 84.81 82 HIS A CA 1
ATOM 640 C C . HIS A 1 82 ? -27.251 -8.108 25.496 1.00 84.81 82 HIS A C 1
ATOM 642 O O . HIS A 1 82 ? -26.879 -9.235 25.176 1.00 84.81 82 HIS A O 1
ATOM 648 N N . GLY A 1 83 ? -26.787 -7.533 26.609 1.00 73.88 83 GLY A N 1
ATOM 649 C CA . GLY A 1 83 ? -25.699 -8.054 27.450 1.00 73.88 83 GLY A CA 1
ATOM 650 C C . GLY A 1 83 ? -26.070 -9.181 28.413 1.00 73.88 83 GLY A C 1
ATOM 651 O O . GLY A 1 83 ? -25.319 -9.442 29.355 1.00 73.88 83 GLY A O 1
ATOM 652 N N . SER A 1 84 ? -27.179 -9.885 28.182 1.00 66.44 84 SER A N 1
ATOM 653 C CA . SER A 1 84 ? -27.698 -10.950 29.056 1.00 66.44 84 SER A CA 1
ATOM 654 C C . SER A 1 84 ? -26.741 -12.138 29.249 1.00 66.44 84 SER A C 1
ATOM 656 O O . SER A 1 84 ? -26.914 -12.929 30.174 1.00 66.44 84 SER A O 1
ATOM 658 N N . ARG A 1 85 ? -25.675 -12.247 28.443 1.00 59.94 85 ARG A N 1
ATOM 659 C CA . ARG A 1 85 ? -24.650 -13.299 28.566 1.00 59.94 85 ARG A CA 1
ATOM 660 C C . ARG A 1 85 ? -23.533 -13.014 29.584 1.00 59.94 85 ARG A C 1
ATOM 662 O O . ARG A 1 85 ? -22.718 -13.900 29.816 1.00 59.94 85 ARG A O 1
ATOM 669 N N . ARG A 1 86 ? -23.465 -11.833 30.220 1.00 53.75 86 ARG A N 1
ATOM 670 C CA . ARG A 1 86 ? -22.374 -11.496 31.171 1.00 53.75 86 ARG A CA 1
ATOM 671 C C . ARG A 1 86 ? -22.658 -11.789 32.654 1.00 53.75 86 ARG A C 1
ATOM 673 O O . ARG A 1 86 ? -21.775 -11.574 33.476 1.00 53.75 86 ARG A O 1
ATOM 680 N N . GLY A 1 87 ? -23.840 -12.298 33.010 1.00 53.84 87 GLY A N 1
ATOM 681 C CA . GLY A 1 87 ? -24.281 -12.384 34.413 1.00 53.84 87 GLY A CA 1
ATOM 682 C C . GLY A 1 87 ? -24.131 -13.729 35.137 1.00 53.84 87 GLY A C 1
ATOM 683 O O . GLY A 1 87 ? -24.430 -13.794 36.324 1.00 53.84 87 GLY A O 1
ATOM 684 N N . ARG A 1 88 ? -23.706 -14.820 34.485 1.00 49.91 88 ARG A N 1
ATOM 685 C CA . ARG A 1 88 ? -23.632 -16.151 35.129 1.00 49.91 88 ARG A CA 1
ATOM 686 C C . ARG A 1 88 ? -22.235 -16.753 34.978 1.00 49.91 88 ARG A C 1
ATOM 688 O O . ARG A 1 88 ? -21.993 -17.536 34.070 1.00 49.91 88 ARG A O 1
ATOM 695 N N . GLY A 1 89 ? -21.325 -16.376 35.879 1.00 53.47 89 GLY A N 1
ATOM 696 C CA . GLY A 1 89 ? -20.077 -17.115 36.108 1.00 53.47 89 GLY A CA 1
ATOM 697 C C . GLY A 1 89 ? -18.802 -16.273 36.167 1.00 53.47 89 GLY A C 1
ATOM 698 O O . GLY A 1 89 ? -17.992 -16.328 35.246 1.00 53.47 89 GLY A O 1
ATOM 699 N N . ARG A 1 90 ? -18.612 -15.524 37.261 1.00 48.91 90 ARG A N 1
ATOM 700 C CA . ARG A 1 90 ? -17.320 -15.329 37.960 1.00 48.91 90 ARG A CA 1
ATOM 701 C C . ARG A 1 90 ? -17.535 -14.432 39.184 1.00 48.91 90 ARG A C 1
ATOM 703 O O . ARG A 1 90 ? -17.217 -13.249 39.180 1.00 48.91 90 ARG A O 1
ATOM 710 N N . GLY A 1 91 ? -18.134 -15.024 40.216 1.00 41.72 91 GLY A N 1
ATOM 711 C CA . GLY A 1 91 ? -18.053 -14.522 41.583 1.00 41.72 91 GLY A CA 1
ATOM 712 C C . GLY A 1 91 ? -16.727 -14.959 42.202 1.00 41.72 91 GLY A C 1
ATOM 713 O O . GLY A 1 91 ? -16.246 -16.064 41.953 1.00 41.72 91 GLY A O 1
ATOM 714 N N . LEU A 1 92 ? -16.124 -14.048 42.949 1.00 48.91 92 LEU A N 1
ATOM 715 C CA . LEU A 1 92 ? -14.923 -14.231 43.750 1.00 48.91 92 LEU A CA 1
ATOM 716 C C . LEU A 1 92 ? -15.146 -15.305 44.844 1.00 48.91 92 LEU A C 1
ATOM 718 O O . LEU A 1 92 ? -16.245 -15.402 45.377 1.00 48.91 92 LEU A O 1
ATOM 722 N N . ALA A 1 93 ? -14.061 -16.002 45.213 1.00 41.28 93 ALA A N 1
ATOM 723 C CA . ALA A 1 93 ? -13.863 -16.883 46.380 1.00 41.28 93 ALA A CA 1
ATOM 724 C C . ALA A 1 93 ? -14.316 -18.360 46.291 1.00 41.28 93 ALA A C 1
ATOM 726 O O . ALA A 1 93 ? -15.481 -18.693 46.469 1.00 41.28 93 ALA A O 1
ATOM 727 N N . LEU A 1 94 ? -13.340 -19.266 46.130 1.00 41.19 94 LEU A N 1
ATOM 728 C CA . LEU A 1 94 ? -12.887 -20.209 47.171 1.00 41.19 94 LEU A CA 1
ATOM 729 C C . LEU A 1 94 ? -11.621 -20.948 46.683 1.00 41.19 94 LEU A C 1
ATOM 731 O O . LEU A 1 94 ? -11.435 -21.195 45.493 1.00 41.19 94 LEU A O 1
ATOM 735 N N . ALA A 1 95 ? -10.712 -21.208 47.618 1.00 46.81 95 ALA A N 1
ATOM 736 C CA . ALA A 1 95 ? -9.360 -21.726 47.426 1.00 46.81 95 ALA A CA 1
ATOM 737 C C . ALA A 1 95 ? -9.262 -22.959 46.500 1.00 46.81 95 ALA A C 1
ATOM 739 O O . ALA A 1 95 ? -10.020 -23.916 46.635 1.00 46.81 95 ALA A O 1
ATOM 740 N N . ARG A 1 96 ? -8.267 -22.972 45.599 1.00 41.38 96 ARG A N 1
ATOM 741 C CA . ARG A 1 96 ? -7.883 -24.160 44.814 1.00 41.38 96 ARG A CA 1
ATOM 742 C C . ARG A 1 96 ? -6.783 -24.926 45.562 1.00 41.38 96 ARG A C 1
ATOM 744 O O . ARG A 1 96 ? -5.669 -24.405 45.626 1.00 41.38 96 ARG A O 1
ATOM 751 N N . PRO A 1 97 ? -7.011 -26.149 46.076 1.00 39.78 97 PRO A N 1
ATOM 752 C CA . PRO A 1 97 ? -5.903 -27.032 46.399 1.00 39.78 97 PRO A CA 1
ATOM 753 C C . PRO A 1 97 ? -5.311 -27.584 45.095 1.00 39.78 97 PRO A C 1
ATOM 755 O O . PRO A 1 97 ? -6.022 -28.072 44.215 1.00 39.78 97 PRO A O 1
ATOM 758 N N . GLN A 1 98 ? -3.991 -27.480 44.967 1.00 52.47 98 GLN A N 1
ATOM 759 C CA . GLN A 1 98 ? -3.206 -28.102 43.905 1.00 52.47 98 GLN A CA 1
ATOM 760 C C . GLN A 1 98 ? -3.277 -29.630 44.049 1.00 52.47 98 GLN A C 1
ATOM 762 O O . GLN A 1 98 ? -2.791 -30.165 45.043 1.00 52.47 98 GLN A O 1
ATOM 767 N N . ARG A 1 99 ? -3.819 -30.350 43.057 1.00 38.62 99 ARG A N 1
ATOM 768 C CA . ARG A 1 99 ? -3.547 -31.789 42.875 1.00 38.62 99 ARG A CA 1
ATOM 769 C C . ARG A 1 99 ? -3.302 -32.124 41.404 1.00 38.62 99 ARG A C 1
ATOM 771 O O . ARG A 1 99 ? -4.222 -32.224 40.604 1.00 38.62 99 ARG A O 1
A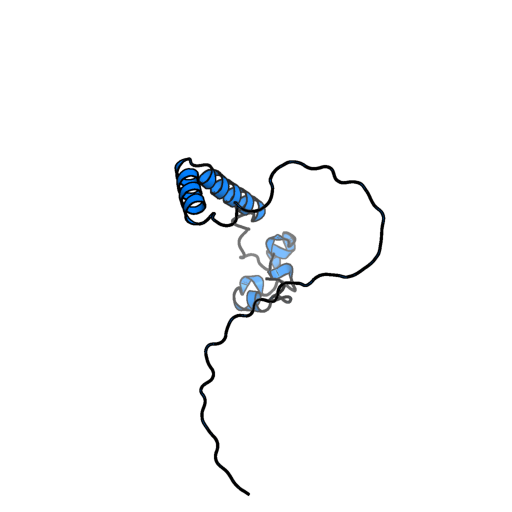TOM 778 N N . SER A 1 100 ? -2.007 -32.246 41.115 1.00 43.44 100 SER A N 1
ATOM 779 C CA . SER A 1 100 ? -1.332 -33.263 40.297 1.00 43.44 100 SER A CA 1
ATOM 780 C C . SER A 1 100 ? -2.042 -33.833 39.060 1.00 43.44 100 SER A C 1
ATO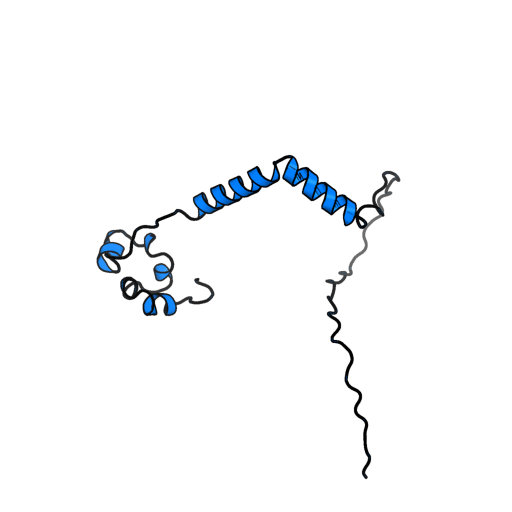M 782 O O . SER A 1 100 ? -2.991 -34.605 39.164 1.00 43.44 100 SER A O 1
ATOM 784 N N . ALA A 1 101 ? -1.429 -33.526 37.915 1.00 51.12 101 ALA A N 1
ATOM 785 C CA . ALA A 1 101 ? -1.236 -34.339 36.714 1.00 51.12 101 ALA A CA 1
ATOM 786 C C . ALA A 1 101 ? -2.051 -35.637 36.564 1.00 51.12 101 ALA A C 1
ATOM 788 O O . ALA A 1 101 ? -1.774 -36.635 37.228 1.00 51.12 101 ALA A O 1
ATOM 789 N N . ARG A 1 102 ? -2.904 -35.664 35.530 1.00 37.25 102 ARG A N 1
ATOM 790 C CA . ARG A 1 102 ? -3.035 -36.802 34.606 1.00 37.25 102 ARG A CA 1
ATOM 791 C C . ARG A 1 102 ? -3.630 -36.355 33.261 1.00 37.25 102 ARG A C 1
ATOM 793 O O . ARG A 1 102 ? -4.743 -35.856 33.194 1.00 37.25 102 ARG A O 1
ATOM 800 N N . ALA A 1 103 ? -2.781 -36.483 32.245 1.00 39.47 103 ALA A N 1
ATOM 801 C CA . ALA A 1 103 ? -3.003 -36.865 30.852 1.00 39.47 103 ALA A CA 1
ATOM 802 C C . ALA A 1 103 ? -4.411 -36.750 30.212 1.00 39.47 103 ALA A C 1
ATOM 804 O O . ALA A 1 103 ? -5.341 -37.446 30.595 1.00 39.47 103 ALA A O 1
ATOM 805 N N . ASN A 1 104 ? -4.417 -36.013 29.092 1.00 46.75 104 ASN A N 1
ATOM 806 C CA . ASN A 1 104 ? -4.965 -36.388 27.780 1.00 46.75 104 ASN A CA 1
ATOM 807 C C . ASN A 1 104 ? -6.495 -36.493 27.588 1.00 46.75 104 ASN A C 1
ATOM 809 O O . ASN A 1 104 ? -7.097 -37.506 27.920 1.00 46.75 104 ASN A O 1
ATOM 813 N N . ALA A 1 105 ? -7.076 -35.481 26.930 1.00 39.53 105 ALA A N 1
ATOM 814 C CA . ALA A 1 105 ? -8.054 -35.600 25.834 1.00 39.53 105 ALA A CA 1
ATOM 815 C C . ALA A 1 105 ? -8.465 -34.186 25.374 1.00 39.53 105 ALA A C 1
ATOM 817 O O . ALA A 1 105 ? -8.904 -33.363 26.178 1.00 39.53 105 ALA A O 1
ATOM 818 N N . ALA A 1 106 ? -8.288 -33.888 24.087 1.00 51.53 106 ALA A N 1
ATOM 819 C CA . ALA A 1 106 ? -8.680 -32.621 23.472 1.00 51.53 106 ALA A CA 1
ATOM 820 C C . ALA A 1 106 ? -10.213 -32.463 23.439 1.00 51.53 106 ALA A C 1
ATOM 822 O O . ALA A 1 106 ? -10.889 -33.403 23.020 1.00 51.53 106 ALA A O 1
ATOM 823 N N . PRO A 1 107 ? -10.785 -31.295 23.790 1.00 47.59 107 PRO A N 1
ATOM 824 C CA . PRO A 1 107 ? -12.189 -31.031 23.532 1.00 47.59 107 PRO A CA 1
ATOM 825 C C . PRO A 1 107 ? -12.367 -30.126 22.305 1.00 47.59 107 PRO A C 1
ATOM 827 O O . PRO A 1 107 ? -11.993 -28.955 22.311 1.00 47.59 107 PRO A O 1
ATOM 830 N N . GLY A 1 108 ? -12.946 -30.728 21.263 1.00 53.03 108 GLY A N 1
ATOM 831 C CA . GLY A 1 108 ? -14.056 -30.202 20.460 1.00 53.03 108 GLY A CA 1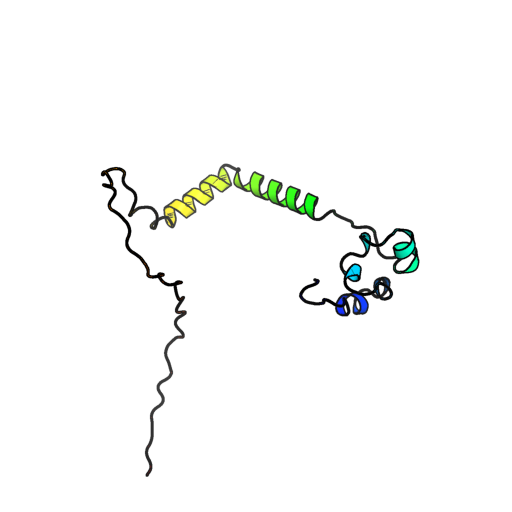
ATOM 832 C C . GLY A 1 108 ? -14.032 -28.731 20.044 1.00 53.03 108 GLY A C 1
ATOM 833 O O . GLY A 1 108 ? -14.486 -27.856 20.779 1.00 53.03 108 GLY A O 1
ATOM 834 N N . GLN A 1 109 ? -13.639 -28.492 18.792 1.00 48.09 109 GLN A N 1
ATOM 835 C CA . GLN A 1 109 ? -14.096 -27.342 18.013 1.00 48.09 109 GLN A CA 1
ATOM 836 C C . GLN A 1 109 ? -15.628 -27.412 17.87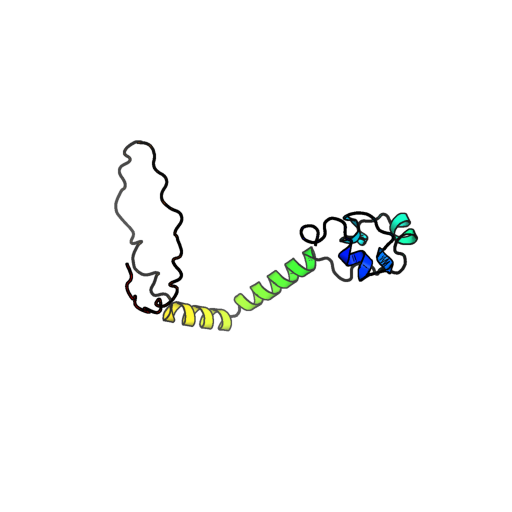2 1.00 48.09 109 GLN A C 1
ATOM 838 O O . GLN A 1 109 ? -16.171 -28.461 17.534 1.00 48.09 109 GLN A O 1
ATOM 843 N N . LEU A 1 110 ? -16.319 -26.307 18.160 1.00 51.81 110 LEU A N 1
ATOM 844 C CA . LEU A 1 110 ? -17.777 -26.193 18.054 1.00 51.81 110 LEU A CA 1
ATOM 845 C C . LEU A 1 110 ? -18.202 -26.303 16.580 1.00 51.81 110 LEU A C 1
ATOM 847 O O . LEU A 1 110 ? -17.767 -25.491 15.761 1.00 51.81 110 LEU A O 1
ATOM 851 N N . SER A 1 111 ? -19.039 -27.289 16.248 1.00 54.91 111 SER A N 1
ATOM 852 C CA . SER A 1 111 ? -19.768 -27.337 14.979 1.00 54.91 111 SER A CA 1
ATOM 853 C C . SER A 1 111 ? -20.926 -26.340 15.021 1.00 54.91 111 SER A C 1
ATOM 855 O O . SER A 1 111 ? -21.580 -26.163 16.050 1.00 54.91 111 SER A O 1
ATOM 857 N N . LEU A 1 112 ? -21.139 -25.640 13.909 1.00 37.47 112 LEU A N 1
ATOM 858 C CA . LEU A 1 112 ? -22.226 -24.684 13.737 1.00 37.47 112 LEU A CA 1
ATOM 859 C C . LEU A 1 112 ? -23.236 -25.333 12.791 1.00 37.47 112 LEU A C 1
ATOM 861 O O . LEU A 1 112 ? -23.081 -25.259 11.574 1.00 37.47 112 LEU A O 1
ATOM 865 N N . ASP A 1 113 ? -24.220 -26.020 13.366 1.00 57.59 113 ASP A N 1
ATOM 866 C CA . ASP A 1 113 ? -25.319 -26.617 12.611 1.00 57.59 113 ASP A CA 1
ATOM 867 C C . ASP A 1 113 ? -26.265 -25.494 12.171 1.00 57.59 113 ASP A C 1
ATOM 869 O O . ASP A 1 113 ? -27.072 -24.972 12.942 1.00 57.59 113 ASP A O 1
ATOM 873 N N . LEU A 1 114 ? -26.085 -25.052 10.928 1.00 45.78 114 LEU A N 1
ATOM 874 C CA . LEU A 1 114 ? -27.041 -24.206 10.228 1.00 45.78 114 LEU A CA 1
ATOM 875 C C . LEU A 1 114 ? -28.142 -25.124 9.707 1.00 45.78 114 LEU A C 1
ATOM 877 O O . LEU A 1 114 ? -27.943 -25.817 8.717 1.00 45.78 114 LEU A O 1
ATOM 881 N N . ASP A 1 115 ? -29.258 -25.128 10.424 1.00 47.97 115 ASP A N 1
ATOM 882 C CA . ASP A 1 115 ? -30.507 -25.828 10.123 1.00 47.97 115 ASP A CA 1
ATOM 883 C C . ASP A 1 115 ? -30.939 -25.588 8.655 1.00 47.97 115 ASP A C 1
ATOM 885 O O . ASP A 1 115 ? -31.337 -24.465 8.317 1.00 47.97 115 ASP A O 1
ATOM 889 N N . PRO A 1 116 ? -30.841 -26.574 7.740 1.00 49.25 116 PRO A N 1
ATOM 890 C CA . PRO A 1 116 ? -31.571 -26.507 6.489 1.00 49.25 116 PRO A CA 1
ATOM 891 C C . PRO A 1 116 ? -33.021 -26.896 6.797 1.00 49.25 116 PRO A C 1
ATOM 893 O O . PRO A 1 116 ? -33.294 -27.988 7.288 1.00 49.25 116 PRO A O 1
ATOM 896 N N . GLY A 1 117 ? -33.942 -25.963 6.553 1.00 43.41 117 GLY A N 1
ATOM 897 C CA . GLY A 1 117 ? -35.377 -26.150 6.765 1.00 43.41 117 GLY A CA 1
ATOM 898 C C . GLY A 1 117 ? -35.950 -27.414 6.100 1.00 43.41 117 GLY A C 1
ATOM 899 O O . GLY A 1 117 ? -35.304 -28.033 5.257 1.00 43.41 117 GLY A O 1
ATOM 900 N N . PRO A 1 118 ? -37.176 -27.797 6.487 1.00 46.66 118 PRO A N 1
ATOM 901 C CA . PRO A 1 118 ? -37.660 -29.169 6.421 1.00 46.66 118 PRO A CA 1
ATOM 902 C C . PRO A 1 118 ? -37.711 -29.736 5.001 1.00 46.66 118 PRO A C 1
ATOM 904 O O . PRO A 1 118 ? -38.266 -29.123 4.088 1.00 46.66 118 PRO A O 1
ATOM 907 N N . ASP A 1 119 ? -37.178 -30.953 4.880 1.00 48.69 119 ASP A N 1
ATOM 908 C CA . ASP A 1 119 ? -37.309 -31.834 3.727 1.00 48.69 119 ASP A CA 1
ATOM 909 C C . ASP A 1 119 ? -38.781 -31.998 3.326 1.00 48.69 119 ASP A C 1
ATOM 911 O O . ASP A 1 119 ? -39.653 -32.330 4.134 1.00 48.69 119 ASP A O 1
ATOM 915 N N . HIS A 1 120 ? -39.049 -31.786 2.039 1.00 44.84 120 HIS A N 1
ATOM 916 C CA . HIS A 1 120 ? -40.312 -32.153 1.423 1.00 44.84 120 HIS A CA 1
ATOM 917 C C . HIS A 1 120 ? -40.421 -33.680 1.351 1.00 44.84 120 HIS A C 1
ATOM 919 O O . HIS A 1 120 ? -39.803 -34.325 0.506 1.00 44.84 120 HIS A O 1
ATOM 925 N N . ASP A 1 121 ? -41.252 -34.234 2.230 1.00 45.66 121 ASP A N 1
ATOM 926 C CA . ASP A 1 121 ? -41.830 -35.570 2.114 1.00 45.66 121 ASP A CA 1
ATOM 927 C C . ASP A 1 121 ? -42.630 -35.677 0.802 1.00 45.66 121 ASP A C 1
ATOM 929 O O . ASP A 1 121 ? -43.622 -34.973 0.600 1.00 45.66 121 ASP A O 1
ATOM 933 N N . GLN A 1 122 ? -42.182 -36.540 -0.110 1.00 41.19 122 GLN A N 1
ATOM 934 C CA . GLN A 1 122 ? -42.993 -37.037 -1.219 1.00 41.19 122 GLN A CA 1
ATOM 935 C C . GLN A 1 122 ? -42.833 -38.553 -1.282 1.00 41.19 122 GLN A C 1
ATOM 937 O O . GLN A 1 122 ? -41.747 -39.094 -1.506 1.00 41.19 122 GLN A O 1
ATOM 942 N N . GLY A 1 123 ? -43.952 -39.225 -1.036 1.00 41.88 123 GLY A N 1
ATOM 943 C CA . GLY A 1 123 ? -44.051 -40.659 -0.864 1.00 41.88 123 GLY A CA 1
ATOM 944 C C . GLY A 1 123 ? -43.707 -41.494 -2.099 1.00 41.88 123 GLY A C 1
ATOM 945 O O . GLY A 1 123 ? -43.870 -41.099 -3.251 1.00 41.88 123 GLY A O 1
ATOM 946 N N . ARG A 1 124 ? -43.284 -42.719 -1.775 1.00 45.19 124 ARG A N 1
ATOM 947 C CA . ARG A 1 124 ? -43.415 -43.983 -2.523 1.00 45.19 124 ARG A CA 1
ATOM 948 C C . ARG A 1 124 ? -44.509 -43.998 -3.609 1.00 45.19 124 ARG A C 1
ATOM 950 O O . ARG A 1 124 ? -45.605 -43.490 -3.384 1.00 45.19 124 ARG A O 1
ATOM 957 N N . PRO A 1 125 ? -44.312 -44.799 -4.675 1.00 49.47 125 PRO A N 1
ATOM 958 C CA . PRO A 1 125 ? -44.963 -46.117 -4.653 1.00 49.47 125 PRO A CA 1
ATOM 959 C C . PRO A 1 125 ? -44.150 -47.298 -5.232 1.00 49.47 125 PRO A C 1
ATOM 961 O O . PRO A 1 125 ? -43.012 -47.170 -5.664 1.00 49.47 125 PRO A O 1
ATOM 964 N N . ALA A 1 126 ? -44.788 -48.464 -5.098 1.00 45.62 126 ALA A N 1
ATOM 965 C CA . ALA A 1 126 ? -44.364 -49.862 -5.182 1.00 45.62 126 ALA A CA 1
ATOM 966 C C . ALA A 1 126 ? -43.922 -50.421 -6.558 1.00 45.62 126 ALA A C 1
ATOM 968 O O . ALA A 1 126 ? -44.211 -49.837 -7.596 1.00 45.62 126 ALA A O 1
ATOM 969 N N . GLY A 1 127 ? -43.358 -51.641 -6.525 1.00 41.84 127 GLY A N 1
ATOM 970 C CA . GLY A 1 127 ? -43.196 -52.580 -7.653 1.00 41.84 127 GLY A CA 1
ATOM 971 C C . GLY A 1 127 ? -41.742 -53.053 -7.800 1.00 41.84 127 GLY A C 1
ATOM 972 O O . GLY A 1 127 ? -40.865 -52.209 -7.919 1.00 41.84 127 GLY A O 1
ATOM 973 N N . GLY A 1 128 ? -41.382 -54.339 -7.770 1.00 39.56 128 GLY A N 1
ATOM 974 C CA . GLY A 1 128 ? -42.122 -55.606 -7.747 1.00 39.56 128 GLY A CA 1
ATOM 975 C C . GLY A 1 128 ? -41.173 -56.760 -7.411 1.00 39.56 128 GLY A C 1
ATOM 976 O O . GLY A 1 128 ? -40.000 -56.473 -7.079 1.00 39.56 128 GLY A O 1
#

Radius of gyration: 29.72 Å; chains: 1; bounding box: 61×66×68 Å

Foldseek 3Di:
DCVVCQFCPVVCVVPVLQVQPTGNCSVPVVPDDPVVCCVRRVPDDDDPDDVVVVVVVVVVVVVVVCPDPVVVVVVVVVCVVPVPVPPPDDDDDDDDDDDDDDDDDDDDDDDDDPDDDDDDDDDDDDDD

Secondary structure (DSSP, 8-state):
-TTT-TT-HHHHHH-GGGTT--GGGGG-GGGS-HHHHHHH-TTSPPPSS-HHHHHHHHHHHHHHHHTSHHHHHHHHHHHHHH-GGGSSS-------------------PPP----PPPP---------

Sequence (128 aa):
GHDQDPAGGFIRRHVPELAAVAGALVHEPWRLDAGERARLCPYYPARIVIHEEAARAAKAALFARRQLVEAQREADAVQRRHGSRRGRGRGLALARPQRSARANAAPGQLSLDLDPGPDHDQGRPAGG

pLDDT: mean 73.97, std 20.48, range [37.25, 93.81]